Protein AF-A0A9J6D9Q7-F1 (afdb_monomer_lite)

Organism: Rhipicephalus microplus (NCBI:txid6941)

Secondary structure (DSSP, 8-state):
---GGGHHHHHHHHHHHHHHHTT-TTEEEEEEEE-SSSSEEEEEEEETTEEEEEEEEE-S-HHHHHHHHHHHHTTSTT--EEE---HHHHHHHHTT---HHHHHHHTTSPP--SSSS---

Foldseek 3Di:
DDPPPCPVVVVVVVVVVCVVCLPVQQEWEWAWADDPDAQKIKIFIDGNNHTDDIDIDRHNDRLQSRLLNVLRLLLPVSRPHYDYPDPSSVVCVVVVHHDPNSVVSNVVRPDPPPPPPPDD

Structure (mmCIF, N/CA/C/O backbone):
data_AF-A0A9J6D9Q7-F1
#
_entry.id   AF-A0A9J6D9Q7-F1
#
loop_
_atom_site.group_PDB
_atom_site.id
_atom_site.type_symbol
_atom_site.label_atom_id
_atom_site.label_alt_id
_atom_site.label_comp_id
_atom_site.label_asym_id
_atom_site.label_entity_id
_atom_site.label_seq_id
_atom_site.pdbx_PDB_ins_code
_atom_site.Cartn_x
_atom_site.Cartn_y
_atom_site.Cartn_z
_atom_site.occupancy
_atom_site.B_iso_or_equiv
_atom_site.auth_seq_id
_atom_site.auth_comp_id
_atom_site.auth_asym_id
_atom_site.auth_atom_id
_atom_site.pdbx_PDB_model_num
ATOM 1 N N . MET A 1 1 ? -2.061 -5.007 20.779 1.00 35.31 1 MET A N 1
ATOM 2 C CA . MET A 1 1 ? -0.808 -5.436 21.442 1.00 35.31 1 MET A CA 1
ATOM 3 C C . MET A 1 1 ? 0.359 -4.926 20.612 1.00 35.31 1 MET A C 1
ATOM 5 O O . MET A 1 1 ? 0.362 -5.134 19.407 1.00 35.31 1 MET A O 1
ATOM 9 N N . HIS A 1 2 ? 1.283 -4.194 21.234 1.00 38.56 2 HIS A N 1
ATOM 10 C CA . HIS A 1 2 ? 2.381 -3.472 20.580 1.00 38.56 2 HIS A CA 1
ATOM 11 C C . HIS A 1 2 ? 3.574 -4.417 20.360 1.00 38.56 2 HIS A C 1
ATOM 13 O O . HIS A 1 2 ? 4.245 -4.810 21.311 1.00 38.56 2 HIS A O 1
ATOM 19 N N . HIS A 1 3 ? 3.822 -4.853 19.121 1.00 43.66 3 HIS A N 1
ATOM 20 C CA . HIS A 1 3 ? 4.895 -5.806 18.802 1.00 43.66 3 HIS A CA 1
ATOM 21 C C . HIS A 1 3 ? 6.253 -5.101 18.633 1.00 43.66 3 HIS A C 1
ATOM 23 O O . HIS A 1 3 ? 6.856 -5.166 17.563 1.00 43.66 3 HIS A O 1
ATOM 29 N N . GLU A 1 4 ? 6.770 -4.438 19.664 1.00 52.84 4 GLU A N 1
ATOM 30 C CA . GLU A 1 4 ? 8.069 -3.737 19.605 1.00 52.84 4 GLU A CA 1
ATOM 31 C C . GLU A 1 4 ? 9.301 -4.651 19.763 1.00 52.84 4 GLU A C 1
ATOM 33 O O . GLU A 1 4 ? 10.424 -4.231 19.494 1.00 52.84 4 GLU A O 1
ATOM 38 N N . TYR A 1 5 ? 9.120 -5.934 20.091 1.00 44.75 5 TYR A N 1
ATOM 39 C CA . TYR A 1 5 ? 10.220 -6.828 20.494 1.00 44.75 5 TYR A CA 1
ATOM 40 C C . TYR A 1 5 ? 11.222 -7.219 19.378 1.00 44.75 5 TYR A C 1
ATOM 42 O O . TYR A 1 5 ? 12.263 -7.800 19.655 1.00 44.75 5 TYR A O 1
ATOM 50 N N . ASN A 1 6 ? 10.963 -6.894 18.104 1.00 52.38 6 ASN A N 1
ATOM 51 C CA . ASN A 1 6 ? 11.813 -7.310 16.973 1.00 52.38 6 ASN A CA 1
ATOM 52 C C . ASN A 1 6 ? 12.272 -6.152 16.068 1.00 52.38 6 ASN A C 1
ATOM 54 O O . ASN A 1 6 ? 12.576 -6.383 14.899 1.00 52.38 6 ASN A O 1
ATOM 58 N N . ARG A 1 7 ? 12.337 -4.908 16.564 1.00 51.25 7 ARG A N 1
ATOM 59 C CA . ARG A 1 7 ? 12.703 -3.728 15.748 1.00 51.25 7 ARG A CA 1
ATOM 60 C C . ARG A 1 7 ? 14.027 -3.896 14.991 1.00 51.25 7 ARG A C 1
ATOM 62 O O . ARG A 1 7 ? 14.057 -3.691 13.783 1.00 51.25 7 ARG A O 1
ATOM 69 N N . ALA A 1 8 ? 15.080 -4.365 15.662 1.00 52.50 8 ALA A N 1
ATOM 70 C CA . ALA A 1 8 ? 16.383 -4.603 15.033 1.00 52.50 8 ALA A CA 1
ATOM 71 C C . ALA A 1 8 ? 16.324 -5.690 13.943 1.00 52.50 8 ALA A C 1
ATOM 73 O O . ALA A 1 8 ? 16.936 -5.563 12.886 1.00 52.50 8 ALA A O 1
ATOM 74 N N . ARG A 1 9 ? 15.522 -6.741 14.162 1.00 54.69 9 ARG A N 1
ATOM 75 C CA . ARG A 1 9 ? 15.321 -7.818 13.183 1.00 54.69 9 ARG A CA 1
ATOM 76 C C . ARG A 1 9 ? 14.504 -7.339 11.978 1.00 54.69 9 ARG A C 1
ATOM 78 O O . ARG A 1 9 ? 14.755 -7.795 10.868 1.00 54.69 9 ARG A O 1
ATOM 85 N N . ARG A 1 10 ? 13.556 -6.416 12.189 1.00 57.81 10 ARG A N 1
ATOM 86 C CA . ARG A 1 10 ? 12.797 -5.752 11.117 1.00 57.81 10 ARG A CA 1
ATOM 87 C C . ARG A 1 10 ? 13.699 -4.846 10.291 1.00 57.81 10 ARG A C 1
ATOM 89 O O . ARG A 1 10 ? 13.767 -5.043 9.094 1.00 57.81 10 ARG A O 1
ATOM 96 N N . GLN A 1 11 ? 14.494 -3.986 10.923 1.00 58.19 11 GLN A N 1
ATOM 97 C CA . GLN A 1 11 ? 15.456 -3.125 10.224 1.00 58.19 11 GLN A CA 1
ATOM 98 C C . GLN A 1 11 ? 16.499 -3.925 9.428 1.00 58.19 11 GLN A C 1
ATOM 100 O O . GLN A 1 11 ? 16.788 -3.585 8.285 1.00 58.19 11 GLN A O 1
ATOM 105 N N . ALA A 1 12 ? 17.019 -5.024 9.987 1.00 59.34 12 ALA A N 1
ATOM 106 C CA . ALA A 1 12 ? 17.940 -5.911 9.275 1.00 59.34 12 ALA A CA 1
ATOM 107 C C . ALA A 1 12 ? 17.273 -6.613 8.076 1.00 59.34 12 ALA A C 1
ATOM 109 O O . ALA A 1 12 ? 17.907 -6.790 7.037 1.00 59.34 12 ALA A O 1
ATOM 110 N N . ARG A 1 13 ? 15.990 -6.983 8.195 1.00 57.91 13 ARG A N 1
ATOM 111 C CA . ARG A 1 13 ? 15.203 -7.554 7.092 1.00 57.91 13 ARG A CA 1
ATOM 112 C C . ARG A 1 13 ? 14.889 -6.522 6.021 1.00 57.91 13 ARG A C 1
ATOM 114 O O . ARG A 1 13 ? 15.115 -6.822 4.859 1.00 57.91 13 ARG A O 1
ATOM 121 N N . THR A 1 14 ? 14.453 -5.321 6.394 1.00 59.41 14 THR A N 1
ATOM 122 C CA . THR A 1 14 ? 14.256 -4.210 5.458 1.00 59.41 14 THR A CA 1
ATOM 123 C C . THR A 1 14 ? 15.557 -3.937 4.715 1.00 59.41 14 THR A C 1
ATOM 125 O O . THR A 1 14 ? 15.557 -3.964 3.497 1.00 59.41 14 THR A O 1
ATOM 128 N N . GLY A 1 15 ? 16.695 -3.837 5.410 1.00 60.28 15 GLY A N 1
ATOM 129 C CA . GLY A 1 15 ? 18.002 -3.677 4.768 1.00 60.28 15 GLY A CA 1
ATOM 130 C C . GLY A 1 15 ? 18.369 -4.822 3.814 1.00 60.28 15 GLY A C 1
ATOM 131 O O . GLY A 1 15 ? 18.882 -4.569 2.727 1.00 60.28 15 GLY A O 1
ATOM 132 N N . ALA A 1 16 ? 18.077 -6.075 4.176 1.00 60.12 16 ALA A N 1
ATOM 133 C CA . ALA A 1 16 ? 18.319 -7.229 3.310 1.00 60.12 16 ALA A CA 1
ATOM 134 C C . ALA A 1 16 ? 17.416 -7.232 2.064 1.00 60.12 16 ALA A C 1
ATOM 136 O O . ALA A 1 16 ? 17.901 -7.501 0.969 1.00 60.12 16 ALA A O 1
ATOM 137 N N . ILE A 1 17 ? 16.133 -6.891 2.217 1.00 61.50 17 ILE A N 1
ATOM 138 C CA . ILE A 1 17 ? 15.157 -6.809 1.122 1.00 61.50 17 ILE A CA 1
ATOM 139 C C . ILE A 1 17 ? 15.487 -5.621 0.214 1.00 61.50 17 ILE A C 1
ATOM 141 O O . ILE A 1 17 ? 15.564 -5.791 -0.997 1.00 61.50 17 ILE A O 1
ATOM 145 N N . THR A 1 18 ? 15.776 -4.447 0.781 1.00 64.00 18 THR A N 1
ATOM 146 C CA . THR A 1 18 ? 16.235 -3.273 0.031 1.00 64.00 18 THR A CA 1
ATOM 147 C C . THR A 1 18 ? 17.504 -3.597 -0.744 1.00 64.00 18 THR A C 1
ATOM 149 O O . THR A 1 18 ? 17.581 -3.272 -1.917 1.00 64.00 18 THR A O 1
ATOM 152 N N . LYS A 1 19 ? 18.479 -4.296 -0.149 1.00 60.84 19 LYS A N 1
ATOM 153 C CA . LYS A 1 19 ? 19.714 -4.687 -0.845 1.00 60.84 19 LYS A CA 1
ATOM 154 C C . LYS A 1 19 ? 19.480 -5.742 -1.933 1.00 60.84 19 LYS A C 1
ATOM 156 O O . LYS A 1 19 ? 20.139 -5.685 -2.964 1.00 60.84 19 LYS A O 1
ATOM 161 N N . ALA A 1 20 ? 18.556 -6.679 -1.721 1.00 59.72 20 ALA A N 1
ATOM 162 C CA . ALA A 1 20 ? 18.215 -7.715 -2.696 1.00 59.72 20 ALA A CA 1
ATOM 163 C C . ALA A 1 20 ? 17.407 -7.169 -3.887 1.00 59.72 20 ALA A C 1
ATOM 165 O O . ALA A 1 20 ? 17.600 -7.625 -5.009 1.00 59.72 20 ALA A O 1
ATOM 166 N N . LEU A 1 21 ? 16.536 -6.182 -3.657 1.00 60.06 21 LEU A N 1
ATOM 167 C CA . LEU A 1 21 ? 15.686 -5.571 -4.685 1.00 60.06 21 LEU A CA 1
ATOM 168 C C . LEU A 1 21 ? 16.190 -4.218 -5.203 1.00 60.06 21 LEU A C 1
ATOM 170 O O . LEU A 1 21 ? 15.614 -3.698 -6.152 1.00 60.06 21 LEU A O 1
ATOM 174 N N . ALA A 1 22 ? 17.303 -3.687 -4.684 1.00 57.75 22 ALA A N 1
ATOM 175 C CA . ALA A 1 22 ? 17.961 -2.475 -5.196 1.00 57.75 22 ALA A CA 1
ATOM 176 C C . ALA A 1 22 ? 18.344 -2.559 -6.686 1.00 57.75 22 ALA A C 1
ATOM 178 O O . ALA A 1 22 ? 18.712 -1.551 -7.284 1.00 57.75 22 ALA A O 1
ATOM 179 N N . HIS A 1 23 ? 18.327 -3.756 -7.275 1.00 56.12 23 HIS A N 1
ATOM 180 C CA . HIS A 1 23 ? 18.684 -4.004 -8.673 1.00 56.12 23 HIS A CA 1
ATOM 181 C C . HIS A 1 23 ? 17.519 -4.556 -9.505 1.00 56.12 23 HIS A C 1
ATOM 183 O O . HIS A 1 23 ? 17.725 -4.909 -10.662 1.00 56.12 23 HIS A O 1
ATOM 189 N N . ALA A 1 24 ? 16.305 -4.631 -8.946 1.00 66.19 24 ALA A N 1
ATOM 190 C CA . ALA A 1 24 ? 15.108 -5.038 -9.672 1.00 66.19 24 ALA A CA 1
ATOM 191 C C . ALA A 1 24 ? 14.397 -3.783 -10.220 1.00 66.19 24 ALA A C 1
ATOM 193 O O . ALA A 1 24 ? 13.735 -3.081 -9.455 1.00 66.19 24 ALA A O 1
ATOM 194 N N . PRO A 1 25 ? 14.515 -3.468 -11.525 1.00 66.12 25 PRO A N 1
ATOM 195 C CA . PRO A 1 25 ? 14.051 -2.193 -12.076 1.00 66.12 25 PRO A CA 1
ATOM 196 C C . PRO A 1 25 ? 12.528 -1.989 -11.999 1.00 66.12 25 PRO A C 1
ATOM 198 O O . PRO A 1 25 ? 12.087 -0.846 -12.040 1.00 66.12 25 PRO A O 1
ATOM 201 N N . GLY A 1 26 ? 11.738 -3.060 -11.858 1.00 75.06 26 GLY A N 1
ATOM 202 C CA . GLY A 1 26 ? 10.273 -3.020 -11.717 1.00 75.06 26 GLY A CA 1
ATOM 203 C C . GLY A 1 26 ? 9.755 -3.128 -10.275 1.00 75.06 26 GLY A C 1
ATOM 204 O O 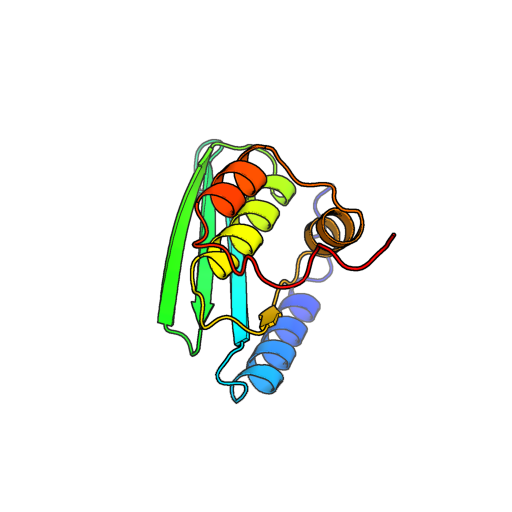. GLY A 1 26 ? 8.548 -3.252 -10.068 1.00 75.06 26 GLY A O 1
ATOM 205 N N . ALA A 1 27 ? 10.639 -3.122 -9.271 1.00 85.19 27 ALA A N 1
ATOM 206 C CA . ALA A 1 27 ? 10.253 -3.331 -7.879 1.00 85.19 27 ALA A CA 1
ATOM 207 C C . ALA A 1 27 ? 9.819 -2.041 -7.174 1.00 85.19 27 ALA A C 1
ATOM 209 O O . ALA A 1 27 ? 10.608 -1.112 -6.998 1.00 85.19 27 ALA A O 1
ATOM 210 N N . THR A 1 28 ? 8.579 -2.017 -6.697 1.00 90.12 28 THR A N 1
ATOM 211 C CA . THR A 1 28 ? 8.007 -0.903 -5.940 1.00 90.12 28 THR A CA 1
ATOM 212 C C . THR A 1 28 ? 7.862 -1.294 -4.477 1.00 90.12 28 THR A C 1
ATOM 214 O O . THR A 1 28 ? 7.161 -2.245 -4.137 1.00 90.12 28 THR A O 1
ATOM 217 N N . PHE A 1 29 ? 8.519 -0.551 -3.598 1.00 89.81 29 PHE A N 1
ATOM 218 C CA . PHE A 1 29 ? 8.417 -0.693 -2.153 1.00 89.81 29 PHE A CA 1
ATOM 219 C C . PHE A 1 29 ? 7.259 0.145 -1.638 1.00 89.81 29 PHE A C 1
ATOM 221 O O . PHE A 1 29 ? 7.171 1.338 -1.946 1.00 89.81 29 PHE A O 1
ATOM 228 N N . VAL A 1 30 ? 6.403 -0.474 -0.835 1.00 92.12 30 VAL A N 1
ATOM 229 C CA . VAL A 1 30 ? 5.254 0.188 -0.222 1.00 92.12 30 VAL A CA 1
ATOM 230 C C . VAL A 1 30 ? 5.392 0.210 1.288 1.00 92.12 30 VAL A C 1
ATOM 232 O O . VAL A 1 30 ? 5.905 -0.738 1.880 1.00 92.12 30 VAL A O 1
ATOM 235 N N . ASP A 1 31 ? 4.932 1.295 1.897 1.00 91.12 31 ASP A N 1
ATOM 236 C CA . ASP A 1 31 ? 4.916 1.456 3.350 1.00 91.12 31 ASP A CA 1
ATOM 237 C C . ASP A 1 31 ? 3.755 2.366 3.767 1.00 91.12 31 ASP A C 1
ATOM 239 O O . ASP A 1 31 ? 3.252 3.169 2.970 1.00 91.12 31 ASP A O 1
ATOM 243 N N . ALA A 1 32 ? 3.336 2.242 5.023 1.00 90.50 32 ALA A N 1
ATOM 244 C CA . ALA A 1 32 ? 2.367 3.125 5.637 1.00 90.50 32 ALA A CA 1
ATOM 245 C C . ALA A 1 32 ? 2.795 3.531 7.050 1.00 90.50 32 ALA A C 1
ATOM 247 O O . ALA A 1 32 ? 3.054 2.698 7.915 1.00 90.50 32 ALA A O 1
ATOM 248 N N . ALA A 1 33 ? 2.787 4.836 7.313 1.00 89.31 33 ALA A N 1
ATOM 249 C CA . ALA A 1 33 ? 3.175 5.393 8.602 1.00 89.31 33 ALA A CA 1
ATOM 250 C C . ALA A 1 33 ? 2.058 6.270 9.187 1.00 89.31 33 ALA A C 1
ATOM 252 O O . ALA A 1 33 ? 1.455 7.061 8.458 1.00 89.31 33 ALA A O 1
ATOM 253 N N . PRO A 1 34 ? 1.766 6.174 10.496 1.00 89.25 34 PRO A N 1
ATOM 254 C CA . PRO A 1 34 ? 0.808 7.059 11.141 1.00 89.25 34 PRO A CA 1
ATOM 255 C C . PRO A 1 34 ? 1.352 8.487 11.230 1.00 89.25 34 PRO A C 1
ATOM 257 O O . PRO A 1 34 ? 2.553 8.713 11.392 1.00 89.25 34 PRO A O 1
ATOM 260 N N . TYR A 1 35 ? 0.449 9.462 11.198 1.00 84.25 35 TYR A N 1
ATOM 261 C CA . TYR A 1 35 ? 0.762 10.829 11.598 1.00 84.25 35 TYR A CA 1
ATOM 262 C C . TYR A 1 35 ? 1.054 10.872 13.102 1.00 84.25 35 TYR A C 1
ATOM 264 O O . TYR A 1 35 ? 0.542 10.069 13.881 1.00 84.25 35 TYR A O 1
ATOM 272 N N . THR A 1 36 ? 1.854 11.850 13.530 1.00 83.19 36 THR A N 1
ATOM 273 C CA . THR A 1 36 ? 2.169 12.049 14.955 1.00 83.19 36 THR A CA 1
ATOM 274 C C . THR A 1 36 ? 0.940 12.410 15.789 1.00 83.19 36 THR A C 1
ATOM 276 O O . THR A 1 36 ? 0.939 12.197 17.000 1.00 83.19 36 THR A O 1
ATOM 279 N N . GLN A 1 37 ? -0.104 12.954 15.157 1.00 83.88 37 GLN A N 1
ATOM 280 C CA . GLN A 1 37 ? -1.368 13.317 15.786 1.00 83.88 37 GLN A CA 1
ATOM 281 C C . GLN A 1 37 ? -2.553 12.932 14.890 1.00 83.88 37 GLN A C 1
ATOM 283 O O . GLN A 1 37 ? -2.496 13.082 13.669 1.00 83.88 37 GLN A O 1
ATOM 288 N N . GLY A 1 38 ? -3.649 12.492 15.515 1.00 83.56 38 GLY A N 1
ATOM 289 C CA . GLY A 1 38 ? -4.901 12.142 14.840 1.00 83.56 38 GLY A CA 1
ATOM 290 C C . GLY A 1 38 ? -4.977 10.692 14.347 1.00 83.56 38 GLY A C 1
ATOM 291 O O . GLY A 1 38 ? -4.158 9.846 14.695 1.00 83.56 38 GLY A O 1
ATOM 292 N N . THR A 1 39 ? -6.006 10.405 13.549 1.00 86.25 39 THR A N 1
ATOM 293 C CA . THR A 1 39 ? -6.296 9.087 12.959 1.00 86.25 39 THR A CA 1
ATOM 294 C C . THR A 1 39 ? -6.027 9.110 11.458 1.00 86.25 39 THR A C 1
ATOM 296 O O . THR A 1 39 ? -6.906 8.851 10.636 1.00 86.25 39 THR A O 1
ATOM 299 N N . CYS A 1 40 ? -4.804 9.485 11.098 1.00 90.69 40 CYS A N 1
ATOM 300 C CA . CYS A 1 40 ? -4.359 9.552 9.714 1.00 90.69 40 CYS A CA 1
ATOM 301 C C . CYS A 1 40 ? -3.058 8.779 9.540 1.00 90.69 40 CYS A C 1
ATOM 303 O O . CYS A 1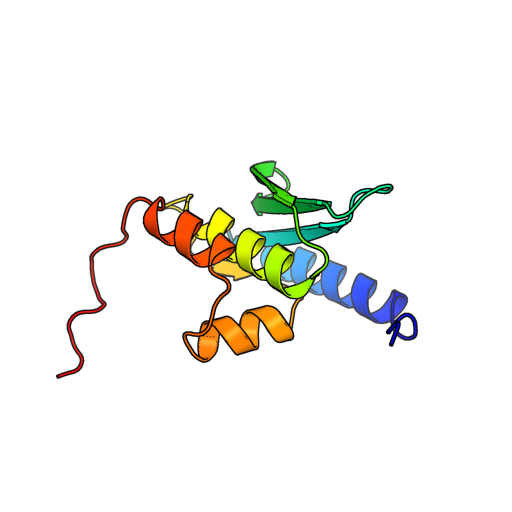 40 ? -2.191 8.794 10.412 1.00 90.69 40 CYS A O 1
ATOM 305 N N . PHE A 1 41 ? -2.916 8.155 8.380 1.00 92.88 41 PHE A N 1
ATOM 306 C CA . PHE A 1 41 ? -1.695 7.511 7.922 1.00 92.88 41 PHE A CA 1
ATOM 307 C C . PHE A 1 41 ? -1.279 8.127 6.591 1.00 92.88 41 PHE A C 1
ATOM 309 O O . PHE A 1 41 ? -2.126 8.569 5.815 1.00 92.88 41 PHE A O 1
ATOM 316 N N . VAL A 1 42 ? 0.019 8.155 6.322 1.00 91.44 42 VAL A N 1
ATOM 317 C CA . VAL A 1 42 ? 0.554 8.340 4.976 1.00 91.44 42 VAL A CA 1
ATOM 318 C C . VAL A 1 42 ? 0.881 6.965 4.417 1.00 91.44 42 VAL A C 1
ATOM 320 O O . VAL A 1 42 ? 1.562 6.185 5.074 1.00 91.44 42 VAL A O 1
ATOM 323 N N . ALA A 1 43 ? 0.375 6.668 3.229 1.00 93.56 43 ALA A N 1
ATOM 324 C CA . ALA A 1 43 ? 0.714 5.480 2.461 1.00 93.56 43 ALA A CA 1
ATOM 325 C C . ALA A 1 43 ? 1.573 5.909 1.271 1.00 93.56 43 ALA A C 1
ATOM 327 O O . ALA A 1 43 ? 1.258 6.909 0.619 1.00 93.56 43 ALA A O 1
ATOM 328 N N . VAL A 1 44 ? 2.652 5.180 0.999 1.00 92.75 44 VAL A N 1
ATOM 329 C CA . VAL A 1 44 ? 3.632 5.531 -0.035 1.00 92.75 44 VAL A CA 1
ATOM 330 C C . VAL A 1 44 ? 3.981 4.335 -0.908 1.00 92.75 44 VAL A C 1
ATOM 332 O O . VAL A 1 44 ? 3.995 3.197 -0.446 1.00 92.75 44 VAL A O 1
ATOM 335 N N . ALA A 1 45 ? 4.311 4.620 -2.165 1.00 92.25 45 ALA A N 1
ATOM 336 C CA . ALA A 1 45 ? 4.896 3.694 -3.120 1.00 92.25 45 ALA A CA 1
ATOM 337 C C . ALA A 1 45 ? 6.165 4.335 -3.700 1.00 92.25 45 ALA A C 1
ATOM 339 O O . ALA A 1 45 ? 6.125 5.425 -4.282 1.00 92.25 45 ALA A O 1
ATOM 340 N N . THR A 1 46 ? 7.300 3.668 -3.511 1.00 90.12 46 THR A N 1
ATOM 341 C CA . THR A 1 46 ? 8.626 4.151 -3.911 1.00 90.12 46 THR A CA 1
ATOM 342 C C . THR A 1 46 ? 9.324 3.128 -4.791 1.00 90.12 46 THR A C 1
ATOM 344 O O . THR A 1 46 ? 9.206 1.926 -4.573 1.00 90.12 46 THR A O 1
ATOM 347 N N . ARG A 1 47 ? 10.089 3.584 -5.777 1.00 87.38 47 ARG A N 1
ATOM 348 C CA . ARG A 1 47 ? 10.910 2.723 -6.633 1.00 87.38 47 ARG A CA 1
ATOM 349 C C . ARG A 1 47 ? 12.258 3.385 -6.837 1.00 87.38 47 ARG A C 1
ATOM 351 O O . ARG A 1 47 ? 12.334 4.591 -7.040 1.00 87.38 47 ARG A O 1
ATOM 358 N N . ASN A 1 48 ? 13.336 2.609 -6.732 1.00 81.94 48 ASN A N 1
ATOM 359 C CA . ASN A 1 48 ? 14.713 3.109 -6.845 1.00 81.94 48 ASN A CA 1
ATOM 360 C C . ASN A 1 48 ? 15.015 4.316 -5.926 1.00 81.94 48 ASN A C 1
ATOM 362 O O . ASN A 1 48 ? 15.788 5.201 -6.281 1.00 81.94 48 ASN A O 1
ATOM 366 N N . GLY A 1 49 ? 14.379 4.372 -4.750 1.00 78.12 49 GLY A N 1
ATOM 367 C CA . GLY A 1 49 ? 14.515 5.485 -3.803 1.00 78.12 49 GLY A CA 1
ATOM 368 C C . GLY A 1 49 ? 13.756 6.763 -4.184 1.00 78.12 49 GLY A C 1
ATOM 369 O O . GLY A 1 49 ? 13.840 7.749 -3.457 1.00 78.12 49 GLY A O 1
ATOM 370 N N . VAL A 1 50 ? 13.002 6.757 -5.286 1.00 85.56 50 VAL A N 1
ATOM 371 C CA . VAL A 1 50 ? 12.140 7.861 -5.719 1.00 85.56 50 VAL A CA 1
ATOM 372 C C . VAL A 1 50 ? 10.706 7.592 -5.268 1.00 85.56 50 VAL A C 1
ATOM 374 O O . VAL A 1 50 ? 10.226 6.460 -5.331 1.00 85.56 50 VAL A O 1
ATOM 377 N N . LEU A 1 51 ? 10.011 8.629 -4.801 1.00 88.25 51 LEU A N 1
ATOM 378 C CA . LEU A 1 51 ? 8.590 8.564 -4.465 1.00 88.25 51 LEU A CA 1
ATOM 379 C C . LEU A 1 51 ? 7.747 8.655 -5.743 1.00 88.25 51 LEU A C 1
ATOM 381 O O . LEU A 1 51 ? 7.810 9.666 -6.435 1.00 88.25 51 LEU A O 1
ATOM 385 N N . HIS A 1 52 ? 6.956 7.620 -6.034 1.00 89.69 52 HIS A N 1
ATOM 386 C CA . HIS A 1 52 ? 6.071 7.582 -7.206 1.00 89.69 52 HIS A CA 1
ATOM 387 C C . HIS A 1 52 ? 4.649 8.005 -6.845 1.00 89.69 52 HIS A C 1
ATOM 389 O O . HIS A 1 52 ? 4.076 8.891 -7.476 1.00 89.69 52 HIS A O 1
ATOM 395 N N . HIS A 1 53 ? 4.094 7.410 -5.788 1.00 92.75 53 HIS A N 1
ATOM 396 C CA . HIS A 1 53 ? 2.754 7.727 -5.311 1.00 92.75 53 HIS A CA 1
ATOM 397 C C . HIS A 1 53 ? 2.740 7.861 -3.795 1.00 92.75 53 HIS A C 1
ATOM 399 O O . HIS A 1 53 ? 3.441 7.145 -3.080 1.00 92.75 53 HIS A O 1
ATOM 405 N N . ALA A 1 54 ? 1.913 8.778 -3.305 1.00 93.44 54 ALA A N 1
ATOM 406 C CA . ALA A 1 54 ? 1.629 8.927 -1.891 1.00 93.44 54 ALA A CA 1
ATOM 407 C C . ALA A 1 54 ? 0.185 9.381 -1.700 1.00 93.44 54 ALA A C 1
ATOM 409 O O . ALA A 1 54 ? -0.357 10.124 -2.521 1.00 93.44 54 ALA A O 1
ATOM 410 N N . THR A 1 55 ? -0.429 8.9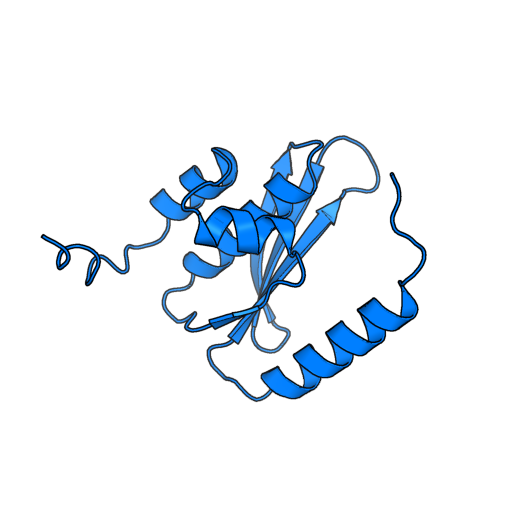67 -0.599 1.00 94.06 55 THR A N 1
ATOM 411 C CA . THR A 1 55 ? -1.725 9.503 -0.190 1.00 94.06 55 THR A CA 1
ATOM 412 C C . THR A 1 55 ? -1.865 9.514 1.322 1.00 94.06 55 THR A C 1
ATOM 414 O O . THR A 1 55 ? -1.247 8.715 2.028 1.00 94.06 55 THR A O 1
ATOM 417 N N . SER A 1 56 ? -2.700 10.420 1.817 1.00 93.75 56 SER A N 1
ATOM 418 C CA . SER A 1 56 ? -3.123 10.426 3.211 1.00 93.75 56 SER A CA 1
ATOM 419 C C . SER A 1 56 ? -4.428 9.646 3.339 1.00 93.75 56 SER A C 1
ATOM 421 O O . SER A 1 56 ? -5.381 9.879 2.596 1.00 93.75 56 SER A O 1
ATOM 423 N N . VAL A 1 57 ? -4.491 8.741 4.309 1.00 91.94 57 VAL A N 1
ATOM 424 C CA . VAL A 1 57 ? -5.670 7.923 4.598 1.00 91.94 57 VAL A CA 1
ATOM 425 C C . VAL A 1 57 ? -6.127 8.214 6.013 1.00 91.94 57 VAL A C 1
ATOM 427 O O . VAL A 1 57 ? -5.398 7.963 6.970 1.00 91.94 57 VAL A O 1
ATOM 430 N N . THR A 1 58 ? -7.352 8.709 6.161 1.00 94.50 58 THR A N 1
ATOM 431 C CA . THR A 1 58 ? -7.987 8.833 7.474 1.00 94.50 58 THR A CA 1
ATOM 432 C C . THR A 1 58 ? -8.474 7.456 7.923 1.00 94.50 58 THR A C 1
ATOM 434 O O . THR A 1 58 ? -9.467 6.935 7.416 1.00 94.50 58 THR A O 1
ATOM 437 N N . THR A 1 59 ? -7.736 6.835 8.839 1.00 89.12 59 THR A N 1
ATOM 438 C CA . THR A 1 59 ? -8.031 5.531 9.439 1.00 89.12 59 THR A CA 1
ATOM 439 C C . THR A 1 59 ? -7.281 5.385 10.765 1.00 89.12 59 THR A C 1
ATOM 441 O O . THR A 1 59 ? -6.218 5.969 10.963 1.00 89.12 59 THR A O 1
ATOM 444 N N . SER A 1 60 ? -7.823 4.587 11.683 1.00 88.94 60 SER A N 1
ATOM 445 C CA . SER A 1 60 ? -7.123 4.139 12.896 1.00 88.94 60 SER A CA 1
ATOM 446 C C . SER A 1 60 ? -6.461 2.764 12.730 1.00 88.94 60 SER A C 1
ATOM 448 O O . SER A 1 60 ? -5.786 2.298 13.646 1.00 88.94 60 SER A O 1
ATOM 450 N N . SER A 1 61 ? -6.652 2.108 11.580 1.00 89.62 61 SER A N 1
ATOM 451 C CA . SER A 1 61 ? -6.121 0.777 11.289 1.00 89.62 61 SER A CA 1
ATOM 452 C C . SER A 1 61 ? -4.879 0.861 10.406 1.00 89.62 61 SER A C 1
ATOM 454 O O . SER A 1 61 ? -4.966 1.278 9.249 1.00 89.62 61 SER A O 1
ATOM 456 N N . ALA A 1 62 ? -3.741 0.410 10.942 1.00 87.94 62 ALA A N 1
ATOM 457 C CA . ALA A 1 62 ? -2.500 0.272 10.181 1.00 87.94 62 ALA A CA 1
ATOM 458 C C . ALA A 1 62 ? -2.669 -0.695 8.998 1.00 87.94 62 ALA A C 1
ATOM 460 O O . ALA A 1 62 ? -2.219 -0.393 7.903 1.00 87.94 62 ALA A O 1
ATOM 461 N N . GLU A 1 63 ? -3.419 -1.785 9.183 1.00 91.19 63 GLU A N 1
ATOM 462 C CA . GLU A 1 63 ? -3.714 -2.764 8.128 1.00 91.19 63 GLU A CA 1
ATOM 463 C C . GLU A 1 63 ? -4.424 -2.114 6.932 1.00 91.19 63 GLU A C 1
ATOM 465 O O . GLU A 1 63 ? -4.028 -2.313 5.788 1.00 91.19 63 GLU A O 1
ATOM 470 N N . THR A 1 64 ? -5.418 -1.254 7.181 1.00 92.94 64 THR A N 1
ATOM 471 C CA . THR A 1 64 ? -6.090 -0.495 6.114 1.00 92.94 64 THR A CA 1
ATOM 472 C C . THR A 1 64 ? -5.128 0.446 5.389 1.00 92.94 64 THR A C 1
ATOM 474 O O . THR A 1 64 ? -5.211 0.596 4.172 1.00 92.94 64 THR A O 1
ATOM 477 N N . ALA A 1 65 ? -4.222 1.100 6.118 1.00 93.12 65 ALA A N 1
ATOM 478 C CA . ALA A 1 65 ? -3.254 2.012 5.520 1.00 93.12 65 ALA A CA 1
ATOM 479 C C . ALA A 1 65 ? -2.207 1.270 4.668 1.00 93.12 65 ALA A C 1
ATOM 481 O O . ALA A 1 65 ? -1.881 1.717 3.570 1.00 93.12 65 ALA A O 1
ATOM 482 N N . GLU A 1 66 ? -1.732 0.116 5.134 1.00 93.19 66 GLU A N 1
ATOM 483 C CA . GLU A 1 66 ? -0.812 -0.759 4.400 1.00 93.19 66 GLU A CA 1
ATOM 484 C C . GLU A 1 66 ? -1.470 -1.329 3.138 1.00 93.19 66 GLU A C 1
ATOM 486 O O . GLU A 1 66 ? -0.859 -1.355 2.070 1.00 93.19 66 GLU A O 1
ATOM 491 N N . GLU A 1 67 ? -2.745 -1.720 3.217 1.00 95.00 67 GLU A N 1
ATOM 492 C CA . GLU A 1 67 ? -3.484 -2.167 2.039 1.00 95.00 67 GLU A CA 1
ATOM 493 C C . GLU A 1 67 ? -3.638 -1.059 0.993 1.00 95.00 67 GLU A C 1
ATOM 495 O O . GLU A 1 67 ? -3.548 -1.328 -0.208 1.00 95.00 67 GLU A O 1
ATOM 500 N N . VAL A 1 68 ? -3.841 0.186 1.435 1.00 95.50 68 VAL A N 1
ATOM 501 C CA . VAL A 1 68 ? -3.849 1.357 0.551 1.00 95.50 68 VAL A CA 1
ATOM 502 C C . VAL A 1 68 ? -2.475 1.577 -0.082 1.00 95.50 68 VAL A C 1
ATOM 504 O O . VAL A 1 68 ? -2.410 1.878 -1.271 1.00 95.50 68 VAL A O 1
ATOM 507 N N . ALA A 1 69 ? -1.381 1.385 0.657 1.00 94.75 69 ALA A N 1
ATOM 508 C CA . ALA A 1 69 ? -0.031 1.505 0.105 1.00 94.75 69 ALA A CA 1
ATOM 509 C C . ALA A 1 69 ? 0.216 0.494 -1.029 1.00 94.75 69 ALA A C 1
ATOM 511 O O . ALA A 1 69 ? 0.725 0.872 -2.084 1.00 94.75 69 ALA A O 1
ATOM 512 N N . ILE A 1 70 ? -0.232 -0.759 -0.864 1.00 94.19 70 ILE A N 1
ATOM 513 C CA . ILE A 1 70 ? -0.209 -1.769 -1.937 1.00 94.19 70 ILE A CA 1
ATOM 514 C C . ILE A 1 70 ? -1.026 -1.291 -3.146 1.00 94.19 70 ILE A C 1
ATOM 516 O O . ILE A 1 70 ? -0.528 -1.331 -4.269 1.00 94.19 70 ILE A O 1
ATOM 520 N N . ALA A 1 71 ? -2.247 -0.788 -2.932 1.00 94.75 71 ALA A N 1
ATOM 521 C CA . ALA A 1 71 ? -3.089 -0.296 -4.022 1.00 94.75 71 ALA A CA 1
ATOM 522 C C . ALA A 1 71 ? -2.446 0.885 -4.772 1.00 94.75 71 ALA A C 1
ATOM 524 O O . ALA A 1 71 ? 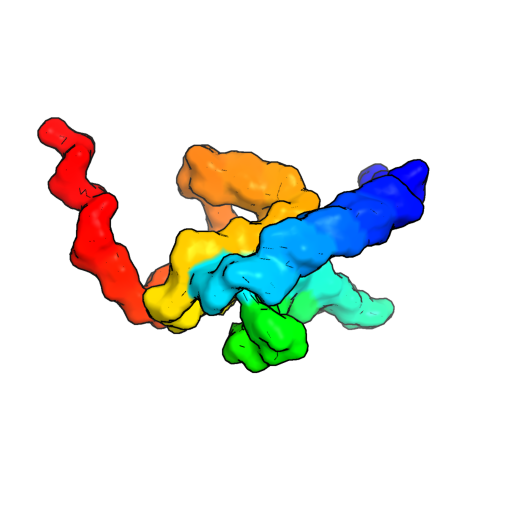-2.519 0.940 -5.996 1.00 94.75 71 ALA A O 1
ATOM 525 N N . LEU A 1 72 ? -1.766 1.799 -4.072 1.00 93.75 72 LEU A N 1
ATOM 526 C CA . LEU A 1 72 ? -1.061 2.924 -4.697 1.00 93.75 72 LEU A CA 1
ATOM 527 C C . LEU A 1 72 ? 0.032 2.475 -5.666 1.00 93.75 72 LEU A C 1
ATOM 529 O O . LEU A 1 72 ? 0.219 3.117 -6.695 1.00 93.75 72 LEU A O 1
ATOM 533 N N . ALA A 1 73 ? 0.744 1.387 -5.367 1.00 92.38 73 ALA A N 1
ATOM 534 C CA . ALA A 1 73 ? 1.770 0.879 -6.273 1.00 92.38 73 ALA A CA 1
ATOM 535 C C . ALA A 1 73 ? 1.185 0.385 -7.606 1.00 92.38 73 ALA A C 1
ATOM 537 O O . ALA A 1 73 ? 1.857 0.482 -8.626 1.00 92.38 73 ALA A O 1
ATOM 538 N N . THR A 1 74 ? -0.073 -0.072 -7.618 1.00 91.12 74 THR A N 1
ATOM 539 C CA . THR A 1 74 ? -0.758 -0.520 -8.847 1.00 91.12 74 THR A CA 1
ATOM 540 C C . THR A 1 74 ? -1.157 0.622 -9.782 1.00 91.12 74 THR A C 1
ATOM 542 O O . THR A 1 74 ? -1.498 0.374 -10.934 1.00 91.12 74 THR A O 1
ATOM 545 N N . LEU A 1 75 ? -1.112 1.874 -9.309 1.00 89.88 75 LEU A N 1
ATOM 546 C CA . LEU A 1 75 ? -1.365 3.041 -10.156 1.00 89.88 75 LEU A CA 1
ATOM 547 C C . LEU A 1 75 ? -0.243 3.266 -11.176 1.00 89.88 75 LEU A C 1
ATOM 549 O O . LEU A 1 75 ? -0.482 3.889 -12.210 1.00 89.88 75 LEU A O 1
ATOM 553 N N . ASP A 1 76 ? 0.963 2.771 -10.888 1.00 85.69 76 ASP A N 1
ATOM 554 C CA . ASP A 1 76 ? 2.081 2.806 -11.817 1.00 85.69 76 ASP A CA 1
ATOM 555 C C . ASP A 1 76 ? 2.040 1.557 -12.715 1.00 85.69 76 ASP A C 1
ATOM 557 O O . ASP A 1 76 ? 2.342 0.458 -12.240 1.00 85.69 76 ASP A O 1
ATOM 561 N N . PRO A 1 77 ? 1.725 1.694 -14.017 1.00 82.12 77 PRO A N 1
ATOM 562 C CA . PRO A 1 77 ? 1.627 0.556 -14.931 1.00 82.12 77 PRO A CA 1
ATOM 563 C C . PRO A 1 77 ? 2.970 -0.148 -15.166 1.00 82.12 77 PRO A C 1
ATOM 565 O O . PRO A 1 77 ? 2.999 -1.236 -15.726 1.00 82.12 77 PRO A O 1
ATOM 568 N N . THR A 1 78 ? 4.087 0.462 -14.763 1.00 83.31 78 THR A N 1
ATOM 569 C CA . THR A 1 78 ? 5.425 -0.137 -14.870 1.00 83.31 78 THR A CA 1
ATOM 570 C C . THR A 1 78 ? 5.824 -0.927 -13.617 1.00 83.31 78 THR A C 1
ATOM 572 O O . THR A 1 78 ? 6.963 -1.382 -13.506 1.00 83.31 78 THR A O 1
ATOM 575 N N . CYS A 1 79 ? 4.925 -1.040 -12.634 1.00 85.12 79 CYS A N 1
ATOM 576 C CA . CYS A 1 79 ? 5.147 -1.812 -11.419 1.00 85.12 79 CYS A CA 1
ATOM 577 C C . CYS A 1 79 ? 4.915 -3.308 -11.659 1.00 85.12 79 CYS A C 1
ATOM 579 O O . CYS A 1 79 ? 3.779 -3.773 -11.651 1.00 85.12 79 CYS A O 1
ATOM 581 N N . ASP A 1 80 ? 6.001 -4.075 -11.740 1.00 86.06 80 ASP A N 1
ATOM 582 C CA . ASP A 1 80 ? 5.932 -5.532 -11.917 1.00 86.06 80 ASP A CA 1
ATOM 583 C C . ASP A 1 80 ? 5.930 -6.292 -10.587 1.00 86.06 80 ASP A C 1
ATOM 585 O O . ASP A 1 80 ? 5.458 -7.424 -10.488 1.00 86.06 80 ASP A O 1
ATOM 589 N N . THR A 1 81 ? 6.525 -5.716 -9.540 1.00 88.06 81 THR A N 1
ATOM 590 C CA . THR A 1 81 ? 6.679 -6.386 -8.243 1.00 88.06 81 THR A CA 1
ATOM 591 C C . THR A 1 81 ? 6.454 -5.402 -7.110 1.00 88.06 81 THR A C 1
ATOM 593 O O . THR A 1 81 ? 7.171 -4.413 -6.993 1.00 88.06 81 THR A O 1
ATOM 596 N N . ILE A 1 82 ? 5.488 -5.698 -6.239 1.00 90.44 82 ILE A N 1
ATOM 597 C CA . ILE A 1 82 ? 5.231 -4.922 -5.023 1.00 90.44 82 ILE A CA 1
ATOM 598 C C . ILE A 1 82 ? 5.929 -5.600 -3.846 1.00 90.44 82 ILE A C 1
ATOM 600 O O . ILE A 1 82 ? 5.708 -6.778 -3.566 1.00 90.44 82 ILE A O 1
ATOM 604 N N . VAL A 1 83 ? 6.752 -4.840 -3.133 1.00 88.56 83 VAL A N 1
ATOM 605 C CA . VAL A 1 83 ? 7.427 -5.272 -1.912 1.00 88.56 83 VAL A CA 1
ATOM 606 C C . VAL A 1 83 ? 6.749 -4.621 -0.718 1.00 88.56 83 VAL A C 1
ATOM 608 O O . VAL A 1 83 ? 6.807 -3.405 -0.553 1.00 88.56 83 VAL A O 1
ATOM 611 N N . CYS A 1 84 ? 6.142 -5.449 0.127 1.00 86.00 84 CYS A N 1
ATOM 612 C CA . CYS A 1 84 ? 5.462 -5.048 1.353 1.00 86.00 84 CYS A CA 1
ATOM 613 C C . CYS A 1 84 ? 6.003 -5.876 2.527 1.00 86.00 84 CYS A C 1
ATOM 615 O O . CYS A 1 84 ? 6.250 -7.075 2.377 1.00 86.00 84 CYS A O 1
ATOM 617 N N . ASP A 1 85 ? 6.189 -5.260 3.692 1.00 82.69 85 ASP A N 1
ATOM 618 C CA . ASP A 1 85 ? 6.611 -5.938 4.924 1.00 82.69 85 ASP A CA 1
ATOM 619 C C . ASP A 1 85 ? 5.439 -6.277 5.868 1.00 82.69 85 ASP A C 1
ATOM 621 O O . ASP A 1 85 ? 5.633 -6.954 6.886 1.00 82.69 85 ASP A O 1
ATOM 625 N N . SER A 1 86 ? 4.213 -5.900 5.492 1.00 84.12 86 SER A N 1
ATOM 626 C CA . SER A 1 86 ? 2.986 -6.261 6.199 1.00 84.12 86 SER A CA 1
ATOM 627 C C . SER A 1 86 ? 2.466 -7.639 5.805 1.00 84.12 86 SER A C 1
ATOM 629 O O . SER A 1 86 ? 1.860 -7.855 4.752 1.00 84.12 86 SER A O 1
ATOM 631 N N . HIS A 1 87 ? 2.634 -8.594 6.719 1.00 84.56 87 HIS A N 1
ATOM 632 C CA . HIS A 1 87 ? 2.070 -9.931 6.560 1.00 84.56 87 HIS A CA 1
ATOM 633 C C . HIS A 1 87 ? 0.532 -9.921 6.536 1.00 84.56 87 HIS A C 1
ATOM 635 O O . HIS A 1 87 ? -0.071 -10.713 5.809 1.00 84.56 87 HIS A O 1
ATOM 641 N N . SER A 1 88 ? -0.116 -9.056 7.325 1.00 86.62 88 SER A N 1
ATOM 642 C CA . SER A 1 88 ? -1.580 -8.926 7.357 1.00 86.62 88 SER A CA 1
ATOM 643 C C . SER A 1 88 ? -2.118 -8.460 6.010 1.00 86.62 88 SER A C 1
ATOM 645 O O . SER A 1 88 ? -2.968 -9.143 5.441 1.00 86.62 88 SER A O 1
ATOM 647 N N . ALA A 1 89 ? -1.551 -7.386 5.453 1.00 88.44 89 ALA A N 1
ATOM 648 C CA . ALA A 1 89 ? -1.978 -6.861 4.162 1.00 88.44 89 ALA A CA 1
ATOM 649 C C . ALA A 1 89 ? -1.769 -7.898 3.043 1.00 88.44 89 ALA A C 1
ATOM 651 O O . ALA A 1 89 ? -2.704 -8.202 2.305 1.00 88.44 89 ALA A O 1
ATOM 652 N N . LEU A 1 90 ? -0.598 -8.548 2.975 1.00 88.94 90 LEU A N 1
ATOM 653 C CA . LEU A 1 90 ? -0.343 -9.621 2.000 1.00 88.94 90 LEU A CA 1
ATOM 654 C C . LEU A 1 90 ? -1.323 -10.801 2.140 1.00 88.94 90 LEU A C 1
ATOM 656 O O . LEU A 1 90 ? -1.815 -11.348 1.148 1.00 88.94 90 LEU A O 1
ATOM 660 N N . THR A 1 91 ? -1.644 -11.196 3.374 1.00 90.06 91 THR A N 1
ATOM 661 C CA . THR A 1 91 ? -2.605 -12.280 3.640 1.00 90.06 91 THR A CA 1
ATOM 662 C C . THR A 1 91 ? -4.021 -11.904 3.202 1.00 90.06 91 THR A C 1
ATOM 664 O O . THR A 1 91 ? -4.776 -12.757 2.742 1.00 90.06 91 THR A O 1
ATOM 667 N N . ASN A 1 92 ? -4.402 -10.642 3.354 1.00 91.62 92 ASN A N 1
ATOM 668 C CA . ASN A 1 92 ? -5.708 -10.147 2.944 1.00 91.62 92 ASN A CA 1
ATOM 669 C C . ASN A 1 92 ? -5.829 -10.092 1.420 1.00 91.62 92 ASN A C 1
ATOM 671 O O . ASN A 1 92 ? -6.734 -10.723 0.864 1.00 91.62 92 ASN A O 1
ATOM 675 N N . TYR A 1 93 ? -4.851 -9.482 0.745 1.00 90.94 93 TYR A N 1
ATOM 676 C CA . TYR A 1 93 ? -4.783 -9.449 -0.717 1.00 90.94 93 TYR A CA 1
ATOM 677 C C . TYR A 1 93 ? -4.805 -10.851 -1.338 1.00 90.94 93 TYR A C 1
ATOM 679 O O . TYR A 1 93 ? -5.599 -11.105 -2.240 1.00 90.94 93 TYR A O 1
ATOM 687 N N . SER A 1 94 ? -4.012 -11.795 -0.819 1.00 89.56 94 SER A N 1
ATOM 688 C CA . SER A 1 94 ? -4.001 -13.183 -1.322 1.00 89.56 94 SER A CA 1
ATOM 689 C C . SER A 1 94 ? -5.331 -13.924 -1.142 1.00 89.56 94 SER A C 1
ATOM 691 O O . SER A 1 94 ? -5.612 -14.870 -1.873 1.00 89.56 94 SER A O 1
ATOM 693 N N . LYS A 1 95 ? -6.174 -13.490 -0.199 1.00 92.12 95 LYS A N 1
ATOM 694 C CA . LYS A 1 95 ? -7.531 -14.017 0.011 1.00 92.12 95 LYS A CA 1
ATOM 695 C C . LYS A 1 95 ? -8.603 -13.252 -0.771 1.00 92.12 95 LYS A C 1
ATOM 697 O O . LYS A 1 95 ? -9.782 -13.544 -0.588 1.00 92.12 95 LYS A O 1
ATOM 702 N N . GLY A 1 96 ? -8.228 -12.255 -1.577 1.00 89.62 96 GLY A N 1
ATOM 703 C CA . GLY A 1 96 ? -9.172 -11.378 -2.275 1.00 89.62 96 GLY A CA 1
ATOM 704 C C . GLY A 1 96 ? -9.990 -10.483 -1.337 1.00 89.62 96 GLY A C 1
ATOM 705 O O . GLY A 1 96 ? -11.081 -10.049 -1.696 1.00 89.62 96 GLY A O 1
ATOM 706 N N . ARG A 1 97 ? -9.504 -10.231 -0.114 1.00 92.25 97 ARG A N 1
ATOM 707 C CA . ARG A 1 97 ? -10.166 -9.360 0.866 1.00 92.25 97 ARG A CA 1
ATOM 708 C C . ARG A 1 97 ? -9.324 -8.116 1.048 1.00 92.25 97 ARG A C 1
ATOM 710 O O . ARG A 1 97 ? -8.164 -8.239 1.397 1.00 92.25 97 ARG A O 1
ATOM 717 N N . ILE A 1 98 ? -9.902 -6.945 0.835 1.00 93.50 98 ILE A N 1
A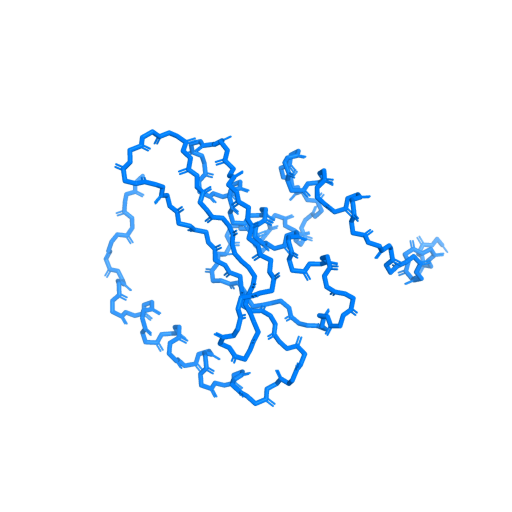TOM 718 C CA . ILE A 1 98 ? -9.215 -5.666 1.020 1.00 93.50 98 ILE A CA 1
ATOM 719 C C . ILE A 1 98 ? -10.190 -4.631 1.567 1.00 93.50 98 ILE A C 1
ATOM 721 O O . ILE A 1 98 ? -11.408 -4.746 1.397 1.00 93.50 98 ILE A O 1
ATOM 725 N N . SER A 1 99 ? -9.656 -3.607 2.217 1.00 93.75 99 SER A N 1
ATOM 726 C CA . SER A 1 99 ? -10.431 -2.480 2.714 1.00 93.75 99 SER A CA 1
ATOM 727 C C . SER A 1 99 ? -11.113 -1.699 1.581 1.00 93.75 99 SER A C 1
ATOM 729 O O . SER A 1 99 ? -10.573 -1.586 0.474 1.00 93.75 99 SER A O 1
ATOM 731 N N . PRO A 1 100 ? -12.282 -1.083 1.849 1.00 93.38 100 PRO A N 1
ATOM 732 C CA . PRO A 1 100 ? -12.961 -0.222 0.880 1.00 93.38 100 PRO A CA 1
ATOM 733 C C . PRO A 1 100 ? -12.083 0.925 0.359 1.00 93.38 100 PRO A C 1
ATOM 735 O O . PRO A 1 100 ? -12.207 1.335 -0.794 1.00 93.38 100 PRO A O 1
ATOM 738 N N . GLN A 1 101 ? -11.183 1.444 1.201 1.00 94.56 101 GLN A N 1
ATOM 739 C CA . GLN A 1 101 ? -10.237 2.500 0.851 1.00 94.56 101 GLN A CA 1
ATOM 740 C C . GLN A 1 101 ? -9.238 2.027 -0.211 1.00 94.56 101 GLN A C 1
ATOM 742 O O . GLN A 1 101 ? -9.053 2.723 -1.209 1.00 94.56 101 GLN A O 1
ATOM 747 N N . ALA A 1 102 ? -8.640 0.846 -0.019 1.00 93.19 102 ALA A N 1
ATOM 748 C CA . ALA A 1 102 ? -7.719 0.250 -0.982 1.00 93.19 102 ALA A CA 1
ATOM 749 C C . ALA A 1 102 ? -8.438 -0.106 -2.289 1.00 93.19 102 ALA A C 1
ATOM 751 O O . ALA A 1 102 ? -7.973 0.254 -3.369 1.00 93.19 102 ALA A O 1
ATOM 752 N N . LEU A 1 103 ? -9.626 -0.712 -2.195 1.00 93.62 103 LEU A N 1
ATOM 753 C CA . LEU A 1 103 ? -10.440 -1.068 -3.358 1.00 93.62 103 LEU A CA 1
ATOM 754 C C . LEU A 1 103 ? -10.767 0.153 -4.231 1.00 93.62 103 LEU A C 1
ATOM 756 O O . LEU A 1 103 ? -10.703 0.076 -5.455 1.00 93.62 103 LEU A O 1
ATOM 760 N N . ARG A 1 104 ? -11.076 1.301 -3.616 1.00 92.75 104 ARG A N 1
ATOM 761 C CA . ARG A 1 104 ? -11.346 2.540 -4.356 1.00 92.75 104 ARG A CA 1
ATOM 762 C C . ARG A 1 104 ? -10.147 3.004 -5.185 1.00 92.75 104 ARG A C 1
ATOM 764 O O . ARG A 1 104 ? -10.355 3.509 -6.280 1.00 92.75 104 ARG A O 1
ATOM 771 N N . ILE A 1 105 ? -8.926 2.829 -4.681 1.00 92.44 105 ILE A N 1
ATOM 772 C CA . ILE A 1 105 ? -7.698 3.163 -5.417 1.00 92.44 105 ILE A CA 1
ATOM 773 C C . ILE A 1 105 ? -7.459 2.154 -6.540 1.00 92.44 105 ILE A C 1
ATOM 775 O O . ILE A 1 105 ? -7.144 2.561 -7.652 1.00 92.44 105 ILE A O 1
ATOM 779 N N . LEU A 1 106 ? -7.685 0.859 -6.299 1.00 89.44 106 LEU A N 1
ATOM 780 C CA . LEU A 1 106 ? -7.564 -0.159 -7.350 1.00 89.44 106 LEU A CA 1
ATOM 781 C C . LEU A 1 106 ? -8.502 0.110 -8.534 1.00 89.44 106 LEU A C 1
ATOM 783 O O . LEU A 1 106 ? -8.109 -0.080 -9.678 1.00 89.44 106 LEU A O 1
ATOM 787 N N . TYR A 1 107 ? -9.715 0.614 -8.288 1.00 88.00 107 TYR A N 1
ATOM 788 C CA . TYR A 1 107 ? -10.623 1.024 -9.368 1.00 88.00 107 TYR A CA 1
ATOM 789 C C . TYR A 1 107 ? -10.159 2.266 -10.141 1.00 88.00 107 TYR A C 1
ATOM 791 O O . TYR A 1 107 ? -10.644 2.506 -11.244 1.00 88.00 107 TYR A O 1
ATOM 799 N N . GLN A 1 108 ? -9.255 3.065 -9.573 1.00 82.38 108 GLN A N 1
ATOM 800 C CA . GLN A 1 108 ? -8.639 4.211 -10.246 1.00 82.38 108 GLN A CA 1
ATOM 801 C C . GLN A 1 108 ? -7.378 3.822 -11.019 1.00 82.38 108 GLN A C 1
ATOM 803 O O . GLN A 1 108 ? -6.954 4.587 -11.886 1.00 82.38 108 GLN A O 1
ATOM 808 N N . ALA A 1 109 ? -6.779 2.668 -10.712 1.00 68.56 109 ALA A N 1
ATOM 809 C CA . ALA A 1 109 ? -5.626 2.177 -11.442 1.00 68.56 109 ALA A CA 1
ATOM 810 C C . ALA A 1 109 ? -6.016 1.979 -12.915 1.00 68.56 109 ALA A C 1
ATOM 812 O O . ALA A 1 109 ? -7.030 1.317 -13.187 1.00 68.56 109 ALA A O 1
ATOM 813 N N . PRO A 1 110 ? -5.255 2.553 -13.870 1.00 57.56 110 PRO A N 1
ATOM 814 C CA . PRO A 1 110 ? -5.470 2.271 -15.278 1.00 57.56 110 PRO A CA 1
ATOM 815 C C . PRO A 1 110 ? -5.344 0.763 -15.434 1.00 57.56 110 PRO A C 1
ATOM 817 O O . PRO A 1 110 ? -4.322 0.178 -15.082 1.00 57.56 110 PRO A O 1
ATOM 820 N N . HIS A 1 111 ? -6.437 0.123 -15.835 1.00 47.66 111 HIS A N 1
ATOM 821 C CA . HIS A 1 111 ? -6.512 -1.318 -15.791 1.00 47.66 111 HIS A CA 1
ATOM 822 C C . HIS A 1 111 ? -5.344 -1.933 -16.578 1.00 47.66 111 HIS A C 1
ATOM 824 O O . HIS A 1 111 ? -5.267 -1.765 -17.794 1.00 47.66 111 HIS A O 1
ATOM 830 N N . CYS A 1 112 ? -4.538 -2.775 -15.930 1.00 40.88 112 CYS A N 1
ATOM 831 C CA . CYS A 1 112 ? -4.108 -4.010 -16.580 1.00 40.88 112 CYS A CA 1
ATOM 832 C C . CYS A 1 112 ? -5.372 -4.873 -16.774 1.00 40.88 112 CYS A C 1
ATOM 834 O O . CYS A 1 112 ? -5.594 -5.848 -16.063 1.00 40.88 112 CYS A O 1
ATOM 836 N N . ALA A 1 113 ? -6.268 -4.456 -17.679 1.00 40.81 113 ALA A N 1
ATOM 837 C CA . ALA A 1 113 ? -7.502 -5.152 -18.057 1.00 40.81 113 ALA A CA 1
ATOM 838 C C . ALA A 1 113 ? -7.216 -6.288 -19.047 1.00 40.81 113 ALA A C 1
ATOM 840 O O . ALA A 1 113 ? -8.008 -6.555 -19.945 1.00 40.81 113 ALA A O 1
ATOM 841 N N . GLU A 1 114 ? -6.098 -6.983 -18.884 1.00 40.03 114 GLU A N 1
ATOM 842 C CA . GLU A 1 114 ? -5.814 -8.195 -19.632 1.00 40.03 114 GLU A CA 1
ATOM 843 C C . GLU A 1 114 ? -5.407 -9.259 -18.610 1.00 40.03 114 GLU A C 1
ATOM 845 O O . GLU A 1 114 ? -4.450 -9.073 -17.865 1.00 40.03 114 GLU A O 1
ATOM 850 N N . ASN A 1 115 ? -6.149 -10.372 -18.575 1.00 37.75 115 ASN A N 1
ATOM 851 C CA . ASN A 1 115 ? -5.838 -11.624 -17.858 1.00 37.75 115 ASN A CA 1
ATOM 852 C C . ASN A 1 115 ? -6.493 -11.886 -16.487 1.00 37.75 115 ASN A C 1
ATOM 854 O O . ASN A 1 115 ? -5.891 -12.542 -15.642 1.00 37.75 115 ASN A O 1
ATOM 858 N N . MET A 1 116 ? -7.765 -11.519 -16.286 1.00 38.25 116 MET A N 1
ATOM 859 C CA . MET A 1 116 ? -8.585 -12.164 -15.237 1.00 38.25 116 MET A CA 1
ATOM 860 C C . MET A 1 116 ? -9.864 -12.828 -15.771 1.00 38.25 116 MET A C 1
ATOM 862 O O . M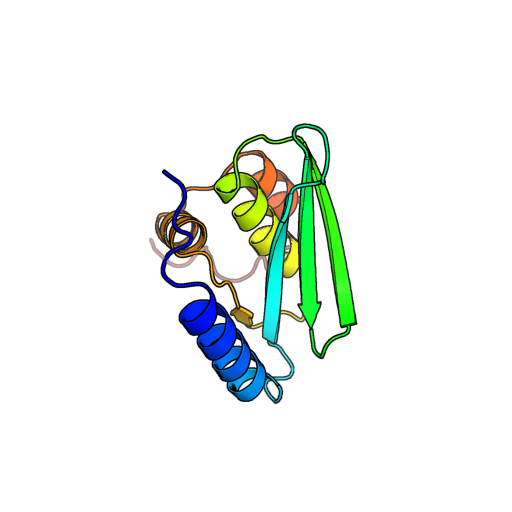ET A 1 116 ? -10.820 -13.014 -15.028 1.00 38.25 116 MET A O 1
ATOM 866 N N . ASN A 1 117 ? -9.877 -13.217 -17.054 1.00 35.91 117 ASN A N 1
ATOM 867 C CA . ASN A 1 117 ? -11.035 -13.857 -17.693 1.00 35.91 117 ASN A CA 1
ATOM 868 C C . ASN A 1 117 ? -10.778 -15.284 -18.214 1.00 35.91 117 ASN A C 1
ATOM 870 O O . ASN A 1 117 ? -11.446 -15.723 -19.144 1.00 35.91 117 ASN A O 1
ATOM 874 N N . THR A 1 118 ? -9.836 -16.025 -17.621 1.00 35.00 118 THR A N 1
ATOM 875 C CA . THR A 1 118 ? -9.558 -17.412 -18.039 1.00 35.00 118 THR A CA 1
ATOM 876 C C . THR A 1 118 ? -9.482 -18.370 -16.855 1.00 35.00 118 THR A C 1
ATOM 878 O O . THR A 1 118 ? -8.480 -19.046 -16.662 1.00 35.00 118 THR A O 1
ATOM 881 N N . LEU A 1 119 ? -10.542 -18.425 -16.049 1.00 40.47 119 LEU A N 1
ATOM 882 C CA . LEU A 1 119 ? -10.828 -19.558 -15.160 1.00 40.47 119 LEU A CA 1
ATOM 883 C C . LEU A 1 119 ? -12.351 -19.777 -15.100 1.00 40.47 119 LEU A C 1
ATOM 885 O O . LEU A 1 119 ? -13.000 -19.471 -14.102 1.00 40.47 119 LEU A O 1
ATOM 889 N N . THR A 1 120 ? -12.906 -20.287 -16.199 1.00 42.31 120 THR A N 1
ATOM 890 C CA . THR A 1 120 ? -14.175 -21.034 -16.245 1.00 42.31 120 THR A CA 1
ATOM 891 C C . THR A 1 120 ? -13.939 -22.313 -17.015 1.00 42.31 120 THR A C 1
ATOM 893 O O . THR A 1 120 ? -13.319 -22.195 -18.098 1.00 42.31 120 THR A O 1
#

Radius of gyration: 14.86 Å; chains: 1; bounding box: 34×34×41 Å

pLDDT: mean 77.89, std 18.61, range [35.0, 95.5]

Sequence (120 aa):
MHHEYNRARRQARTGAITKALAHAPGATFVDAAPYTQGTCFVAVATRNGVLHHATSVTTSSAETAEEVAIALATLDPTCDTIVCDSHSALTNYSKGRISPQALRILYQAPHCAENMNTLT